Protein AF-A0A6A4BAP7-F1 (afdb_monomer_lite)

Sequence (136 aa):
MYVAKAYVRIGNAHLKKGETEEHLPVAIDAYEGAQMENRTKDAERKIKALSCARPRSWPTSTRRRRWRPRTRATDEERARHGMADPEIQAILRDPVMQNVLNDFQTDPMGAQRHLQNPGTMAKIEKLIAAGVLQTK

pLDDT: mean 73.62, std 13.64, range [34.34, 89.75]

Secondary structure (DSSP, 8-state):
-HHHHHHHHHHHHHHHT-S-TTHHHHHHHHHHHHHHH---HHHHHHHHHHHHSS-TTS-S-----------HHHHHHHHHHHHH-HHHHHHHT-HHHHHHHHHHHH-HHHHHHHHTSHHHHHHHHHHHHTTS----

Organism: NCBI:txid129364

Foldseek 3Di:
DVQLVVLQVLLVVLVVVDLDPVSLVSSLVSLVVSCVVPNDPVSVVSNVVSVVVDDPPDDPDPPDDDDDPPPVVVLVVLLVVLVVDVLLVVLVPDPLNVVLVVCVVVPPVVNVVLCVPPVSVVSVVSCVSSSNDDDD

Structure (mmCIF, N/CA/C/O backbone):
data_AF-A0A6A4BAP7-F1
#
_entry.id   AF-A0A6A4BAP7-F1
#
loop_
_atom_site.group_PDB
_atom_site.id
_atom_site.type_symbol
_atom_site.label_atom_id
_atom_site.label_alt_id
_atom_site.label_comp_id
_atom_site.label_asym_id
_atom_site.label_entity_id
_atom_site.label_seq_id
_atom_site.pdbx_PDB_ins_code
_atom_site.Cartn_x
_atom_site.Cartn_y
_atom_site.Cartn_z
_atom_site.occupancy
_atom_site.B_iso_or_equiv
_atom_site.auth_seq_id
_atom_site.auth_comp_id
_atom_site.auth_asym_id
_atom_site.auth_atom_id
_atom_site.pdbx_PDB_model_num
ATOM 1 N N . MET A 1 1 ? -19.726 20.319 8.904 1.00 55.66 1 MET A N 1
ATOM 2 C CA . MET A 1 1 ? -20.568 19.694 9.959 1.00 55.66 1 MET A CA 1
ATOM 3 C C . MET A 1 1 ? -20.829 18.193 9.759 1.00 55.66 1 MET A C 1
ATOM 5 O O . MET A 1 1 ? -20.945 17.491 10.756 1.00 55.66 1 MET A O 1
ATOM 9 N N . TYR A 1 2 ? -20.938 17.675 8.525 1.00 61.41 2 TYR A N 1
ATOM 10 C CA . TYR A 1 2 ? -21.186 16.240 8.277 1.00 61.41 2 TYR A CA 1
ATOM 11 C C . TYR A 1 2 ? -20.008 15.326 8.639 1.00 61.41 2 TYR A C 1
ATOM 13 O O . TYR A 1 2 ? -20.214 14.211 9.114 1.00 61.41 2 TYR A O 1
ATOM 21 N N . VAL A 1 3 ? -18.788 15.829 8.471 1.00 68.75 3 VAL A N 1
ATOM 22 C CA . VAL A 1 3 ? -17.555 15.076 8.704 1.00 68.75 3 VAL A CA 1
ATOM 23 C C . VAL A 1 3 ? -17.349 14.792 10.209 1.00 68.75 3 VAL A C 1
ATOM 25 O O . VAL A 1 3 ? -17.158 13.639 10.589 1.00 68.75 3 VAL A O 1
ATOM 28 N N . ALA A 1 4 ? -17.592 15.764 11.094 1.00 66.50 4 ALA A N 1
ATOM 29 C CA . ALA A 1 4 ? -17.580 15.574 12.551 1.00 66.50 4 ALA A CA 1
ATOM 30 C C . ALA A 1 4 ? -18.530 14.467 13.059 1.00 66.50 4 ALA A C 1
ATOM 32 O O . ALA A 1 4 ? -18.165 13.677 13.931 1.00 66.50 4 ALA A O 1
ATOM 33 N N . LYS A 1 5 ? -19.749 14.368 12.504 1.00 76.81 5 LYS A N 1
ATOM 34 C CA . LYS A 1 5 ? -20.701 13.295 12.861 1.00 76.81 5 LYS A CA 1
ATOM 35 C C . LYS A 1 5 ? -20.198 11.918 12.418 1.00 76.81 5 LYS A C 1
ATOM 37 O O . LYS A 1 5 ? -20.467 10.931 13.103 1.00 76.81 5 LYS A O 1
ATOM 42 N N . ALA A 1 6 ? -19.480 11.844 11.296 1.00 76.00 6 ALA A N 1
ATOM 43 C CA . ALA A 1 6 ? -18.863 10.606 10.831 1.00 76.00 6 ALA A CA 1
ATOM 44 C C . ALA A 1 6 ? -17.752 10.149 11.789 1.00 76.00 6 ALA A C 1
ATOM 46 O O . ALA A 1 6 ? -17.748 8.992 12.205 1.00 76.00 6 ALA A O 1
ATOM 47 N N . TYR A 1 7 ? -16.894 11.068 12.235 1.00 81.19 7 TYR A N 1
ATOM 48 C CA . TYR A 1 7 ? -15.841 10.769 13.208 1.00 81.19 7 TYR A CA 1
ATOM 49 C C . TYR A 1 7 ? -16.380 10.274 14.554 1.00 81.19 7 TYR A C 1
ATOM 51 O O . TYR A 1 7 ? -15.893 9.280 15.087 1.00 81.19 7 TYR A O 1
ATOM 59 N N . VAL A 1 8 ? -17.452 10.885 15.068 1.00 81.62 8 VAL A N 1
ATOM 60 C CA . VAL A 1 8 ? -18.106 10.424 16.308 1.00 81.62 8 VAL A CA 1
ATOM 61 C C . VAL A 1 8 ? -18.679 9.009 16.154 1.00 81.62 8 VAL A C 1
ATOM 63 O O . VAL A 1 8 ? -18.591 8.202 17.078 1.00 81.62 8 VAL A O 1
ATOM 66 N N . ARG A 1 9 ? -19.245 8.673 14.986 1.00 82.25 9 ARG A N 1
ATOM 67 C CA . ARG A 1 9 ? -19.749 7.316 14.704 1.00 82.25 9 ARG A CA 1
ATOM 68 C C . ARG A 1 9 ? -18.624 6.285 14.672 1.00 82.25 9 ARG A C 1
ATOM 70 O O . ARG A 1 9 ? -18.791 5.209 15.239 1.00 82.25 9 ARG A O 1
ATOM 77 N N . ILE A 1 10 ? -17.495 6.627 14.052 1.00 81.69 10 ILE A N 1
ATOM 78 C CA . ILE A 1 10 ? -16.298 5.779 14.015 1.00 81.69 10 ILE A CA 1
ATOM 79 C C . ILE A 1 10 ? -15.775 5.560 15.440 1.00 81.69 10 ILE A C 1
ATOM 81 O O . ILE A 1 10 ? -15.613 4.414 15.855 1.00 81.69 10 ILE A O 1
ATOM 85 N N . GLY A 1 11 ? -15.616 6.631 16.224 1.00 82.88 11 GLY A N 1
ATOM 86 C CA . GLY A 1 11 ? -15.201 6.548 17.626 1.00 82.88 11 GLY A CA 1
ATOM 87 C C . GLY A 1 11 ? -16.121 5.649 18.458 1.00 82.88 11 GLY A C 1
ATOM 88 O O . GLY A 1 11 ? -15.646 4.732 19.122 1.00 82.88 11 GLY A O 1
ATOM 89 N N . ASN A 1 12 ? -17.443 5.828 18.363 1.00 85.75 12 ASN A N 1
ATOM 90 C CA . ASN A 1 12 ? -18.417 4.984 19.068 1.00 85.75 12 ASN A CA 1
ATOM 91 C C . ASN A 1 12 ? -18.344 3.505 18.631 1.00 85.75 12 ASN A C 1
ATOM 93 O O . ASN A 1 12 ? -18.524 2.609 19.455 1.00 85.75 12 ASN A O 1
ATOM 97 N N . ALA A 1 13 ? -18.077 3.233 17.349 1.00 83.69 13 ALA A N 1
ATOM 98 C CA . ALA A 1 13 ? -17.914 1.870 16.849 1.00 83.69 13 ALA A CA 1
ATOM 99 C C . ALA A 1 13 ? -16.666 1.192 17.433 1.00 83.69 13 ALA A C 1
ATOM 101 O O . ALA A 1 13 ? -16.724 0.011 17.770 1.00 83.69 13 ALA A O 1
ATOM 102 N N . HIS A 1 14 ? -15.566 1.931 17.596 1.00 81.62 14 HIS A N 1
ATOM 103 C CA . HIS A 1 14 ? -14.358 1.418 18.243 1.00 81.62 14 HIS A CA 1
ATOM 104 C C . HIS A 1 14 ? -14.558 1.166 19.739 1.00 81.62 14 HIS A C 1
AT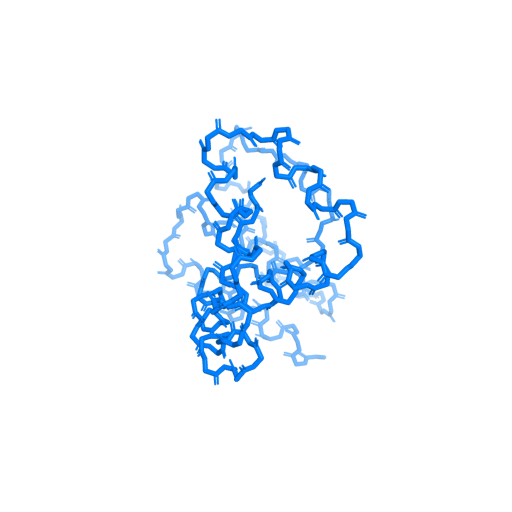OM 106 O O . HIS A 1 14 ? -14.118 0.131 20.223 1.00 81.62 14 HIS A O 1
ATOM 112 N N . LEU A 1 15 ? -15.317 2.016 20.441 1.00 79.25 15 LEU A N 1
ATOM 113 C CA . LEU A 1 15 ? -15.692 1.760 21.839 1.00 79.25 15 LEU A CA 1
ATOM 114 C C . LEU A 1 15 ? -16.516 0.474 21.995 1.00 79.25 15 LEU A C 1
ATOM 116 O O . LEU A 1 15 ? -16.304 -0.291 22.929 1.00 79.25 15 LEU A O 1
ATOM 120 N N . LYS A 1 16 ? -17.430 0.195 21.054 1.00 81.19 16 LYS A N 1
ATOM 121 C CA . LYS A 1 16 ? -18.264 -1.019 21.086 1.00 81.19 16 LYS A CA 1
ATOM 122 C C . LYS A 1 16 ? -17.481 -2.302 20.776 1.00 81.19 16 LYS A C 1
ATOM 124 O O . LYS A 1 16 ? -17.893 -3.373 21.207 1.00 81.19 16 LYS A O 1
ATOM 129 N N . LYS A 1 17 ? -16.375 -2.204 20.030 1.00 76.00 17 LYS A N 1
ATOM 130 C CA . LYS A 1 17 ? -15.488 -3.340 19.716 1.00 76.00 17 LYS A CA 1
ATOM 131 C C . LYS A 1 17 ? -14.608 -3.769 20.899 1.00 76.00 17 LYS A C 1
ATOM 133 O O . LYS A 1 17 ? -13.984 -4.819 20.816 1.00 76.00 17 LYS A O 1
ATOM 138 N N . GLY A 1 18 ? -14.609 -3.003 21.990 1.00 68.25 18 GLY A N 1
ATOM 139 C CA . GLY A 1 18 ? -13.830 -3.272 23.195 1.00 68.25 18 GLY A CA 1
ATOM 140 C C . GLY A 1 18 ? -12.591 -2.387 23.295 1.00 68.25 18 GLY A C 1
ATOM 141 O O . GLY A 1 18 ? -12.041 -1.931 22.292 1.00 68.25 18 GLY A O 1
ATOM 142 N N . GLU A 1 19 ? -12.156 -2.144 24.529 1.00 64.31 19 GLU A N 1
ATOM 143 C CA . GLU A 1 19 ? -11.003 -1.306 24.885 1.00 64.31 19 GLU A CA 1
ATOM 144 C C . GLU A 1 19 ? -9.680 -2.062 24.674 1.00 64.31 19 GLU A C 1
ATOM 146 O O . GLU A 1 19 ? -8.837 -2.157 25.560 1.00 64.31 19 GLU A O 1
ATOM 151 N N . THR A 1 20 ? -9.507 -2.660 23.495 1.00 62.84 20 THR A N 1
ATOM 152 C CA . THR A 1 20 ? -8.240 -3.286 23.116 1.00 62.84 20 THR A CA 1
ATOM 153 C C . THR A 1 20 ? -7.203 -2.217 22.782 1.00 62.84 20 THR A C 1
ATOM 155 O O . THR A 1 20 ? -7.539 -1.104 22.351 1.00 62.84 20 THR A O 1
ATOM 158 N N . GLU A 1 21 ? -5.922 -2.563 22.933 1.00 62.19 21 GLU A N 1
ATOM 159 C CA . GLU A 1 21 ? -4.809 -1.641 22.680 1.00 62.19 21 GLU A CA 1
ATOM 160 C C . GLU A 1 21 ? -4.789 -1.081 21.243 1.00 62.19 21 GLU A C 1
ATOM 162 O O . GLU A 1 21 ? -4.255 -0.007 20.983 1.00 62.19 21 GLU A O 1
ATOM 167 N N . GLU A 1 22 ? -5.442 -1.755 20.300 1.00 67.44 22 GLU A N 1
ATOM 168 C CA . GLU A 1 22 ? -5.534 -1.322 18.904 1.00 67.44 22 GLU A CA 1
ATOM 169 C C . GLU A 1 22 ? -6.696 -0.354 18.638 1.00 67.44 22 GLU A C 1
ATOM 171 O O . GLU A 1 22 ? -6.637 0.457 17.712 1.00 67.44 22 GLU A O 1
ATOM 176 N N . HIS A 1 23 ? -7.778 -0.423 19.418 1.00 73.75 23 HIS A N 1
ATOM 177 C CA . HIS A 1 23 ? -9.001 0.352 19.174 1.00 73.75 23 HIS A CA 1
ATOM 178 C C . HIS A 1 23 ? -9.073 1.646 19.984 1.00 73.75 23 HIS A C 1
ATOM 180 O O . HIS A 1 23 ? -9.612 2.640 19.491 1.00 73.75 23 HIS A O 1
ATOM 186 N N . LEU A 1 24 ? -8.465 1.675 21.172 1.00 73.31 24 LEU A N 1
ATOM 187 C CA . LEU A 1 24 ? -8.358 2.874 22.005 1.00 73.31 24 LEU A CA 1
ATOM 188 C C . LEU A 1 24 ? -7.685 4.080 21.299 1.00 73.31 24 LEU A C 1
ATOM 190 O O . LEU A 1 24 ? -8.245 5.176 21.363 1.00 73.31 24 LEU A O 1
ATOM 194 N N . PRO A 1 25 ? -6.542 3.941 20.584 1.00 74.44 25 PRO A N 1
ATOM 195 C CA . PRO A 1 25 ? -5.878 5.082 19.953 1.00 74.44 25 PRO A CA 1
ATOM 196 C C . PRO A 1 25 ? -6.655 5.580 18.733 1.00 74.44 25 PRO A C 1
ATOM 198 O O . PRO A 1 25 ? -6.723 6.783 18.497 1.00 74.44 25 PRO A O 1
ATOM 201 N N . VAL A 1 26 ? -7.290 4.668 17.990 1.00 81.31 26 VAL A N 1
ATOM 202 C CA . VAL A 1 26 ? -8.125 5.005 16.828 1.00 81.31 26 VAL A CA 1
ATOM 203 C C . VAL A 1 26 ? -9.385 5.755 17.263 1.00 81.31 26 VAL A C 1
ATOM 205 O O . VAL A 1 26 ? -9.802 6.701 16.596 1.00 81.31 26 VAL A O 1
ATOM 208 N N . ALA A 1 27 ? -9.975 5.383 18.405 1.00 80.81 27 ALA A N 1
ATOM 209 C CA . ALA A 1 27 ? -11.100 6.111 18.981 1.00 80.81 27 ALA A CA 1
ATOM 210 C C . ALA A 1 27 ? -10.704 7.541 19.383 1.00 80.81 27 ALA A C 1
ATOM 212 O O . ALA A 1 27 ? -11.430 8.478 19.056 1.00 80.81 27 ALA A O 1
ATOM 213 N N . ILE A 1 28 ? -9.554 7.717 20.046 1.00 80.12 28 ILE A N 1
ATOM 214 C CA . ILE A 1 28 ? -9.046 9.038 20.456 1.00 80.12 28 ILE A CA 1
ATOM 215 C C . ILE A 1 28 ? -8.822 9.936 19.235 1.00 80.12 28 ILE A C 1
ATOM 217 O O . ILE A 1 28 ? -9.376 11.030 19.191 1.00 80.12 28 ILE A O 1
ATOM 221 N N . ASP A 1 29 ? -8.102 9.456 18.220 1.00 80.69 29 ASP A N 1
ATOM 222 C CA . ASP A 1 29 ? -7.799 10.230 17.008 1.00 80.69 29 ASP A CA 1
ATOM 223 C C . ASP A 1 29 ? -9.073 10.606 16.222 1.00 80.69 29 ASP A C 1
ATOM 225 O O . ASP A 1 29 ? -9.207 11.724 15.719 1.00 80.69 29 ASP A O 1
ATOM 229 N N . ALA A 1 30 ? -10.078 9.720 16.193 1.00 81.44 30 ALA A N 1
ATOM 230 C CA . ALA A 1 30 ? -11.388 10.043 15.634 1.00 81.44 30 ALA A CA 1
ATOM 231 C C . ALA A 1 30 ? -12.097 11.162 16.427 1.00 81.44 30 ALA A C 1
ATOM 233 O O . ALA A 1 30 ? -12.635 12.095 15.828 1.00 81.44 30 ALA A O 1
ATOM 234 N N . TYR A 1 31 ? -12.088 11.126 17.765 1.00 81.12 31 TYR A N 1
ATOM 235 C CA . TYR A 1 31 ? -12.688 12.194 18.577 1.00 81.12 31 TYR A CA 1
ATOM 236 C C . TYR A 1 31 ? -11.917 13.518 18.490 1.00 81.12 31 TYR A C 1
ATOM 238 O O . TYR A 1 31 ? -12.545 14.578 18.472 1.00 81.12 31 TYR A O 1
ATOM 246 N N . GLU A 1 32 ? -10.590 13.479 18.377 1.00 79.62 32 GLU A N 1
ATOM 247 C CA . GLU A 1 32 ? -9.757 14.662 18.129 1.00 79.62 32 GLU A CA 1
ATOM 248 C C . GLU A 1 32 ? -10.071 15.285 16.759 1.00 79.62 32 GLU A C 1
ATOM 250 O O . GLU A 1 32 ? -10.246 16.502 16.653 1.00 79.62 32 GLU A O 1
ATOM 255 N N . GLY A 1 33 ? -10.246 14.457 15.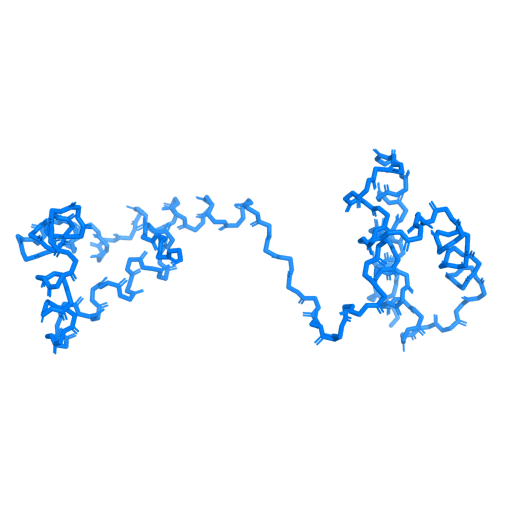722 1.00 72.81 33 GLY A N 1
ATOM 256 C CA . GLY A 1 33 ? -10.715 14.889 14.402 1.00 72.81 33 GLY A CA 1
ATOM 257 C C . GLY A 1 33 ? -12.099 15.546 14.447 1.00 72.81 33 GLY A C 1
ATOM 258 O O . GLY A 1 33 ? -12.317 16.581 13.815 1.00 72.81 33 GLY A O 1
ATOM 259 N N . ALA A 1 34 ? -13.018 15.016 15.261 1.00 73.56 34 ALA A N 1
ATOM 260 C CA . ALA A 1 34 ? -14.318 15.642 15.499 1.00 73.56 34 ALA A CA 1
ATOM 261 C C . ALA A 1 34 ? -14.197 16.998 16.225 1.00 73.56 34 ALA A C 1
ATOM 263 O O . ALA A 1 34 ? -14.926 17.933 15.884 1.00 73.56 34 ALA A O 1
ATOM 264 N N . GLN A 1 35 ? -13.271 17.131 17.185 1.00 65.81 35 GLN A N 1
ATOM 265 C CA . GLN A 1 35 ? -13.047 18.367 17.947 1.00 65.81 35 GLN A CA 1
ATOM 266 C C . GLN A 1 35 ? -12.520 19.512 17.064 1.00 65.81 35 GLN A C 1
ATOM 268 O O . GLN A 1 35 ? -12.877 20.666 17.312 1.00 65.81 35 GLN A O 1
ATOM 273 N N . MET A 1 36 ? -11.719 19.215 16.028 1.00 62.38 36 MET A N 1
ATOM 274 C CA . MET A 1 36 ? -11.206 20.232 15.091 1.00 62.38 36 MET A CA 1
ATOM 275 C C . MET A 1 36 ? -12.305 20.883 14.244 1.00 62.38 36 MET A C 1
ATOM 277 O O . MET A 1 36 ? -12.174 22.041 13.859 1.00 62.38 36 MET A O 1
ATOM 281 N N . GLU A 1 37 ? -13.388 20.160 13.957 1.00 60.88 37 GLU A N 1
ATOM 282 C CA . GLU A 1 37 ? -14.497 20.667 13.144 1.00 60.88 37 GLU A CA 1
ATOM 283 C C . GLU A 1 37 ? -15.675 21.181 13.979 1.00 60.88 37 GLU A C 1
ATOM 285 O O . GLU A 1 37 ? -16.404 22.066 13.531 1.00 60.88 37 GLU A O 1
ATOM 290 N N . ASN A 1 38 ? -15.896 20.624 15.175 1.00 68.56 38 ASN A N 1
ATOM 291 C CA . ASN A 1 38 ? -16.918 21.091 16.104 1.00 68.56 38 ASN A CA 1
ATOM 292 C C . ASN A 1 38 ? -16.515 20.784 17.555 1.00 68.56 38 ASN A C 1
ATOM 294 O O . ASN A 1 38 ? -16.559 19.633 18.000 1.00 68.56 38 ASN A O 1
ATOM 298 N N . ARG A 1 39 ? -16.158 21.824 18.316 1.00 60.62 39 ARG A N 1
ATOM 299 C CA . ARG A 1 39 ? -15.800 21.714 19.737 1.00 60.62 39 ARG A CA 1
ATOM 300 C C . ARG A 1 39 ? -17.037 21.377 20.572 1.00 60.62 39 ARG A C 1
ATOM 302 O O . ARG A 1 39 ? -17.730 22.249 21.089 1.00 60.62 39 ARG A O 1
ATOM 309 N N . THR A 1 40 ? -17.323 20.085 20.691 1.00 70.56 40 THR A N 1
ATOM 310 C CA . THR A 1 40 ? -18.382 19.569 21.561 1.00 70.56 40 THR A CA 1
ATOM 311 C C . THR A 1 40 ? -17.788 19.042 22.863 1.00 70.56 40 THR A C 1
ATOM 313 O O . THR A 1 40 ? -16.817 18.286 22.857 1.00 70.56 40 THR A O 1
ATOM 316 N N . LYS A 1 41 ? -18.417 19.390 23.992 1.00 74.88 41 LYS A N 1
ATOM 317 C CA . LYS A 1 41 ? -18.005 18.906 25.322 1.00 74.88 41 LYS A CA 1
ATOM 318 C C . LYS A 1 41 ? -18.081 17.374 25.443 1.00 74.88 41 LYS A C 1
ATOM 320 O O . LYS A 1 41 ? -17.394 16.797 26.278 1.00 74.88 41 LYS A O 1
ATOM 325 N N . ASP A 1 42 ? -18.913 16.716 24.628 1.00 74.81 42 ASP A N 1
ATOM 326 C CA . ASP A 1 42 ? -19.022 15.249 24.572 1.00 74.81 42 ASP A CA 1
ATOM 327 C C . ASP A 1 42 ? -17.731 14.601 24.053 1.00 74.81 42 ASP A C 1
ATOM 329 O O . ASP A 1 42 ? -17.193 13.700 24.697 1.00 74.81 42 ASP A O 1
ATOM 333 N N . ALA A 1 43 ? -17.188 15.110 22.941 1.00 69.38 43 ALA A N 1
ATOM 334 C CA . ALA A 1 43 ? -15.939 14.609 22.374 1.00 69.38 43 ALA A CA 1
ATOM 335 C C . ALA A 1 43 ? -14.771 14.778 23.359 1.00 69.38 43 ALA A C 1
ATOM 337 O O . ALA A 1 43 ? -13.995 13.851 23.568 1.00 69.38 43 ALA A O 1
ATOM 338 N N . GLU A 1 44 ? -14.698 15.920 24.045 1.00 74.94 44 GLU A N 1
ATOM 339 C CA . GLU A 1 44 ? -13.652 16.205 25.038 1.00 74.94 44 GLU A CA 1
ATOM 340 C C . GLU A 1 44 ? -13.707 15.265 26.245 1.00 74.94 44 GLU A C 1
ATOM 342 O O . GLU A 1 44 ? -12.675 14.767 26.700 1.00 74.94 44 GLU A O 1
ATOM 347 N N . ARG A 1 45 ? -14.913 14.980 26.753 1.00 79.69 45 ARG A N 1
ATOM 348 C CA . ARG A 1 45 ? -15.106 14.020 27.850 1.00 79.69 45 ARG A CA 1
ATOM 349 C C . ARG A 1 45 ? -14.632 12.625 27.453 1.00 79.69 45 ARG A C 1
ATOM 351 O O . ARG A 1 45 ? -13.968 11.970 28.253 1.00 79.69 45 ARG A O 1
ATOM 358 N N . LYS A 1 46 ? -14.924 12.200 26.221 1.00 81.19 46 LYS A N 1
ATOM 359 C CA . LYS A 1 46 ? -14.507 10.895 25.693 1.00 81.19 46 LYS A CA 1
ATOM 360 C C . LYS A 1 46 ? -12.996 10.812 25.500 1.00 81.19 46 LYS A C 1
ATOM 362 O O . LYS A 1 46 ? -12.400 9.854 25.972 1.00 81.19 46 LYS A O 1
ATOM 367 N N . ILE A 1 47 ? -12.361 11.834 24.921 1.00 79.06 47 ILE A N 1
ATOM 368 C CA . ILE A 1 47 ? -10.892 11.903 24.795 1.00 79.06 47 ILE A CA 1
ATOM 369 C C . ILE A 1 47 ? -10.233 11.782 26.173 1.00 79.06 47 ILE A C 1
ATOM 371 O O . ILE A 1 47 ? -9.312 10.989 26.358 1.00 79.06 47 ILE A O 1
ATOM 375 N N . LYS A 1 48 ? -10.736 12.524 27.167 1.00 80.81 48 LYS A N 1
ATOM 376 C CA . LYS A 1 48 ? -10.186 12.510 28.527 1.00 80.81 48 LYS A CA 1
ATOM 377 C C . LYS A 1 48 ? -10.357 11.156 29.221 1.00 80.81 48 LYS A C 1
ATOM 379 O O . LYS A 1 48 ? -9.415 10.691 29.858 1.00 80.81 48 LYS A O 1
ATOM 384 N N . ALA A 1 49 ? -11.524 10.524 29.090 1.00 79.56 49 ALA A N 1
ATOM 385 C CA . ALA A 1 49 ? -11.778 9.192 29.641 1.00 79.56 49 ALA A CA 1
ATOM 386 C C . ALA A 1 49 ? -10.845 8.140 29.016 1.00 79.56 49 ALA A C 1
ATOM 388 O O . ALA A 1 49 ? -10.180 7.395 29.732 1.00 79.56 49 ALA A O 1
ATOM 389 N N . LEU A 1 50 ? -10.711 8.155 27.687 1.00 73.06 50 LEU A N 1
ATOM 390 C CA . LEU A 1 50 ? -9.863 7.220 26.942 1.00 73.06 50 LEU A CA 1
ATOM 391 C C . LEU A 1 50 ? -8.372 7.434 27.216 1.00 73.06 50 LEU A C 1
ATOM 393 O O . LEU A 1 50 ? -7.614 6.475 27.325 1.00 73.06 50 LEU A O 1
ATOM 397 N N . SER A 1 51 ? -7.945 8.687 27.391 1.00 69.06 51 SER A N 1
ATOM 398 C CA . SER A 1 51 ? -6.571 9.012 27.779 1.00 69.06 51 SER A CA 1
ATOM 399 C C . SER A 1 51 ? -6.224 8.526 29.187 1.00 69.06 51 SER A C 1
ATOM 401 O O . SER A 1 51 ? -5.048 8.302 29.461 1.00 69.06 51 SER A O 1
ATOM 403 N N . CYS A 1 52 ? -7.208 8.398 30.079 1.00 65.00 52 CYS A N 1
ATOM 404 C CA . CYS A 1 52 ? -7.004 7.908 31.440 1.00 65.00 52 CYS A CA 1
ATOM 405 C C . CYS A 1 52 ? -6.920 6.374 31.490 1.00 65.00 52 CYS A C 1
ATOM 407 O O . CYS A 1 52 ? -6.125 5.842 32.257 1.00 65.00 52 CYS A O 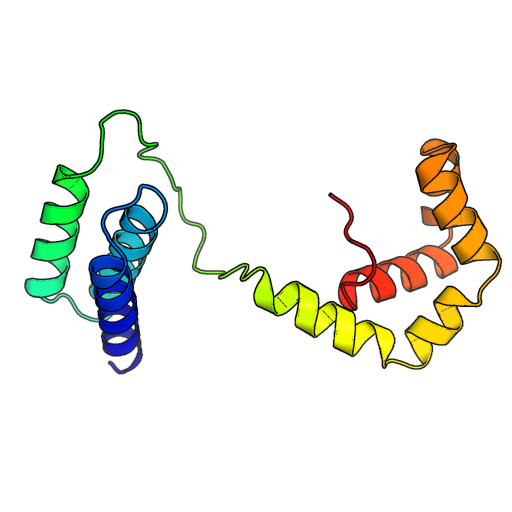1
ATOM 409 N N . ALA A 1 53 ? -7.672 5.681 30.627 1.00 66.44 53 ALA A N 1
ATOM 410 C CA . ALA A 1 53 ? -7.593 4.228 30.443 1.00 66.44 53 ALA A CA 1
ATOM 411 C C . ALA A 1 53 ? -6.299 3.767 29.739 1.00 66.44 53 ALA A C 1
ATOM 413 O O . ALA A 1 53 ? -6.000 2.576 29.687 1.00 66.44 53 ALA A O 1
ATOM 414 N N . ARG A 1 54 ? -5.518 4.704 29.187 1.00 65.19 54 ARG A N 1
ATOM 415 C CA . ARG A 1 54 ? -4.294 4.413 28.439 1.00 65.19 54 ARG A CA 1
ATOM 416 C C . ARG A 1 54 ? -3.133 4.059 29.383 1.00 65.19 54 ARG A C 1
ATOM 418 O O . ARG A 1 54 ? -2.780 4.881 30.232 1.00 65.19 54 ARG A O 1
ATOM 425 N N . PRO A 1 55 ? -2.470 2.900 29.222 1.00 59.62 55 PRO A N 1
ATOM 426 C CA . PRO A 1 55 ? -1.314 2.559 30.041 1.00 59.62 55 PRO A CA 1
ATOM 427 C C . PRO A 1 55 ? -0.122 3.488 29.746 1.00 59.62 55 PRO A C 1
ATOM 429 O O . PRO A 1 55 ? 0.084 3.967 28.627 1.00 59.62 55 PRO A O 1
ATOM 432 N N . ARG A 1 56 ? 0.693 3.748 30.778 1.00 55.97 56 ARG A N 1
ATOM 433 C CA . ARG A 1 56 ? 1.825 4.701 30.750 1.00 55.97 56 ARG A CA 1
ATOM 434 C C . ARG A 1 56 ? 2.919 4.340 29.732 1.00 55.97 56 ARG A C 1
ATOM 436 O O . ARG A 1 56 ? 3.705 5.205 29.362 1.00 55.97 56 ARG A O 1
ATOM 443 N N . SER A 1 57 ? 2.952 3.090 29.273 1.00 52.97 57 SER A N 1
ATOM 444 C CA . SER A 1 57 ? 3.881 2.561 28.268 1.00 52.97 57 SER A CA 1
ATOM 445 C C . SER A 1 57 ? 3.604 3.042 26.839 1.00 52.97 57 SER A C 1
ATOM 447 O O . SER A 1 57 ? 4.418 2.800 25.951 1.00 52.97 57 SER A O 1
ATOM 449 N N . TRP A 1 58 ? 2.483 3.724 26.583 1.00 46.69 58 TRP A N 1
ATOM 450 C CA . TRP A 1 58 ? 2.125 4.129 25.227 1.00 46.69 58 TRP A CA 1
ATOM 451 C C . TRP A 1 58 ? 2.832 5.407 24.774 1.00 46.69 58 TRP A C 1
ATOM 453 O O . TRP A 1 58 ? 2.814 6.407 25.503 1.00 46.69 58 TRP A O 1
ATOM 463 N N . PRO A 1 59 ? 3.357 5.445 23.533 1.00 52.00 59 PRO A N 1
ATOM 464 C CA . PRO A 1 59 ? 4.017 6.625 22.997 1.00 52.00 59 PRO A CA 1
ATOM 465 C C . PRO A 1 59 ? 3.040 7.807 22.959 1.00 52.00 59 PRO A C 1
ATOM 467 O O . PRO A 1 59 ? 1.931 7.740 22.428 1.00 52.00 59 PRO A O 1
ATOM 470 N N . THR A 1 60 ? 3.418 8.916 23.587 1.00 50.19 60 THR A N 1
ATOM 471 C CA . THR A 1 60 ? 2.686 10.199 23.569 1.00 50.19 60 THR A CA 1
ATOM 472 C C . THR A 1 60 ? 2.951 11.000 22.291 1.00 50.19 60 THR A C 1
ATOM 474 O O . THR A 1 60 ? 2.453 12.109 22.130 1.00 50.19 60 THR A O 1
ATOM 477 N N . SER A 1 61 ? 3.722 10.436 21.361 1.00 47.66 61 SER A N 1
ATOM 478 C CA . SER A 1 61 ? 4.294 11.125 20.211 1.00 47.66 61 SER A CA 1
ATOM 479 C C . SER A 1 61 ? 3.861 10.522 18.875 1.00 47.66 61 SER A C 1
ATOM 481 O O . SER A 1 61 ? 4.684 10.307 17.988 1.00 47.66 61 SER A O 1
ATOM 483 N N . THR A 1 62 ? 2.560 10.352 18.638 1.00 46.59 62 THR A N 1
ATOM 484 C CA . THR A 1 62 ? 2.079 10.284 17.248 1.00 46.59 62 THR A CA 1
ATOM 485 C C . THR A 1 62 ? 2.028 11.706 16.693 1.00 46.59 62 THR A C 1
ATOM 487 O O . THR A 1 62 ? 0.984 12.331 16.536 1.00 46.59 62 THR A O 1
ATOM 490 N N . ARG A 1 63 ? 3.218 12.261 16.440 1.00 42.25 63 ARG A N 1
ATOM 491 C CA . ARG A 1 63 ? 3.433 13.491 15.681 1.00 42.25 63 ARG A CA 1
ATOM 492 C C . ARG A 1 63 ? 2.687 13.356 14.349 1.00 42.25 63 ARG A C 1
ATOM 494 O O . ARG A 1 63 ? 3.150 12.649 13.462 1.00 42.25 63 ARG A O 1
ATOM 501 N N . ARG A 1 64 ? 1.526 14.016 14.247 1.00 47.34 64 ARG A N 1
ATOM 502 C CA . ARG A 1 64 ? 0.767 14.353 13.025 1.00 47.34 64 ARG A CA 1
ATOM 503 C C . ARG A 1 64 ? 1.119 13.496 11.796 1.00 47.34 64 ARG A C 1
ATOM 505 O O . ARG A 1 64 ? 1.880 13.927 10.933 1.00 47.34 64 ARG A O 1
ATOM 512 N N . ARG A 1 65 ? 0.463 12.348 11.629 1.00 40.53 65 ARG A N 1
ATOM 513 C CA . ARG A 1 65 ? 0.167 11.820 10.289 1.00 40.53 65 ARG A CA 1
ATOM 514 C C . ARG A 1 65 ? -1.341 11.728 10.141 1.00 40.53 65 ARG A C 1
ATOM 516 O O . ARG A 1 65 ? -1.962 10.745 10.511 1.00 40.53 65 ARG A O 1
ATOM 523 N N . ARG A 1 66 ? -1.881 12.829 9.611 1.00 46.50 66 ARG A N 1
ATOM 524 C CA . ARG A 1 66 ? -3.189 12.972 8.963 1.00 46.50 66 ARG A CA 1
ATOM 525 C C . ARG A 1 66 ? -3.688 11.625 8.422 1.00 46.50 66 ARG A C 1
ATOM 527 O O . ARG A 1 66 ? -3.000 11.027 7.596 1.00 46.50 66 ARG A O 1
ATOM 534 N N . TRP A 1 67 ? -4.865 11.212 8.894 1.00 34.34 67 TRP A N 1
ATOM 535 C CA . TRP A 1 67 ? -5.657 10.058 8.457 1.00 34.34 67 TRP A CA 1
ATOM 536 C C . TRP A 1 67 ? -5.277 9.520 7.062 1.00 34.34 67 TRP A C 1
ATOM 538 O O . TRP A 1 67 ? -5.614 10.110 6.036 1.00 34.34 67 TRP A O 1
ATOM 548 N N . ARG A 1 68 ? -4.619 8.356 7.023 1.00 41.81 68 ARG A N 1
ATOM 549 C CA . ARG A 1 68 ? -4.738 7.386 5.923 1.00 41.81 68 ARG A CA 1
ATOM 550 C C . ARG A 1 68 ? -5.099 6.051 6.560 1.00 41.81 68 ARG A C 1
ATOM 552 O O . ARG A 1 68 ? -4.214 5.436 7.156 1.00 41.81 68 ARG A O 1
ATOM 559 N N . PRO A 1 69 ? -6.342 5.567 6.436 1.00 38.53 69 PRO A N 1
ATOM 560 C CA . PRO A 1 69 ? -6.612 4.179 6.747 1.00 38.53 69 PRO A CA 1
ATOM 561 C C . PRO A 1 69 ? -5.880 3.343 5.689 1.00 38.53 69 PRO A C 1
ATOM 563 O O . PRO A 1 69 ? -6.329 3.211 4.555 1.00 38.53 69 PRO A O 1
ATOM 566 N N . ARG A 1 70 ? -4.706 2.800 6.032 1.00 47.00 70 ARG A N 1
ATOM 567 C CA . ARG A 1 70 ? -4.159 1.624 5.342 1.00 47.00 70 ARG A CA 1
ATOM 568 C C . ARG A 1 70 ? -4.977 0.428 5.829 1.00 47.00 70 ARG A C 1
ATOM 570 O O . ARG A 1 70 ? -4.534 -0.361 6.654 1.00 47.00 70 ARG A O 1
ATOM 577 N N . THR A 1 71 ? -6.222 0.344 5.376 1.00 44.31 71 THR A N 1
ATOM 578 C CA . THR A 1 71 ? -7.025 -0.868 5.512 1.00 44.31 71 THR A CA 1
ATOM 579 C C . THR A 1 71 ? -6.344 -1.963 4.699 1.00 44.31 71 THR A C 1
ATOM 581 O O . THR A 1 71 ? -6.239 -1.828 3.483 1.00 44.31 71 THR A O 1
ATOM 584 N N . ARG A 1 72 ? -5.900 -3.057 5.331 1.00 48.44 72 ARG A N 1
ATOM 585 C CA . ARG A 1 72 ? -5.439 -4.267 4.610 1.00 48.44 72 ARG A CA 1
ATOM 586 C C . ARG A 1 72 ? -6.465 -4.727 3.558 1.00 48.44 72 ARG A C 1
ATOM 588 O O . ARG A 1 72 ? -6.065 -5.149 2.485 1.00 48.44 72 ARG A O 1
ATOM 595 N N . ALA A 1 73 ? -7.756 -4.469 3.796 1.00 48.31 73 ALA A N 1
ATOM 596 C CA . ALA A 1 73 ? -8.846 -4.721 2.850 1.00 48.31 73 ALA A CA 1
ATOM 597 C C . ALA A 1 73 ? -8.691 -4.024 1.480 1.00 48.31 73 ALA A C 1
ATOM 599 O O . ALA A 1 73 ? -9.095 -4.580 0.467 1.00 48.31 73 ALA A O 1
ATOM 600 N N . THR A 1 74 ? -8.077 -2.832 1.411 1.00 58.47 74 THR A N 1
ATOM 601 C CA . THR A 1 74 ? -7.845 -2.163 0.113 1.00 58.47 74 THR A CA 1
ATOM 602 C C . THR A 1 74 ? -6.702 -2.777 -0.682 1.00 58.47 74 THR A C 1
ATOM 604 O O . THR A 1 74 ? -6.631 -2.558 -1.882 1.00 58.47 74 THR A O 1
ATOM 607 N N . ASP A 1 75 ? -5.793 -3.501 -0.034 1.00 65.00 75 ASP A N 1
ATOM 608 C CA . ASP A 1 75 ? -4.645 -4.100 -0.711 1.00 65.00 75 ASP A CA 1
ATOM 609 C C . ASP A 1 75 ? -5.065 -5.348 -1.497 1.00 65.00 75 ASP A C 1
ATOM 611 O O . ASP A 1 75 ? -4.731 -5.477 -2.668 1.00 65.00 75 ASP A O 1
ATOM 615 N N . GLU A 1 76 ? -5.926 -6.182 -0.908 1.00 68.06 76 GLU A N 1
ATOM 616 C CA . GLU A 1 76 ? -6.501 -7.358 -1.574 1.00 68.06 76 GLU A CA 1
ATOM 617 C C . GLU A 1 76 ? -7.441 -6.983 -2.727 1.00 68.06 76 GLU A C 1
ATOM 619 O O . GLU A 1 76 ? -7.412 -7.613 -3.783 1.00 68.06 76 GLU A O 1
ATOM 624 N N . GLU A 1 77 ? -8.261 -5.942 -2.561 1.00 71.44 77 GLU A N 1
ATOM 625 C CA . GLU A 1 77 ? -9.132 -5.453 -3.634 1.00 71.44 77 GLU A CA 1
ATOM 626 C C . GLU A 1 77 ? -8.316 -4.851 -4.787 1.00 71.44 77 GLU A C 1
ATOM 628 O O . GLU A 1 77 ? -8.604 -5.110 -5.955 1.00 71.44 77 GLU A O 1
ATOM 633 N N . ARG A 1 78 ? -7.229 -4.135 -4.470 1.00 68.56 78 ARG A N 1
ATOM 634 C CA . ARG A 1 78 ? -6.272 -3.652 -5.474 1.00 68.56 78 ARG A CA 1
ATOM 635 C C . ARG A 1 78 ? -5.571 -4.798 -6.178 1.00 68.56 78 ARG A C 1
ATOM 637 O O . ARG A 1 78 ? -5.546 -4.776 -7.397 1.00 68.56 78 ARG A O 1
ATOM 644 N N . ALA A 1 79 ? -5.099 -5.808 -5.449 1.00 73.44 79 ALA A N 1
ATOM 645 C CA . ALA A 1 79 ? -4.469 -6.986 -6.033 1.00 73.44 79 ALA A CA 1
ATOM 646 C C . ALA A 1 79 ? -5.420 -7.721 -6.993 1.00 73.44 79 ALA A C 1
ATOM 648 O O . ALA A 1 79 ? -5.019 -8.091 -8.096 1.00 73.44 79 ALA A O 1
ATOM 649 N N . ARG A 1 80 ? -6.705 -7.869 -6.629 1.00 77.56 80 ARG A N 1
ATOM 650 C CA . ARG A 1 80 ? -7.734 -8.442 -7.519 1.00 77.56 80 ARG A CA 1
ATOM 651 C C . ARG A 1 80 ? -7.937 -7.609 -8.782 1.00 77.56 80 ARG A C 1
ATOM 653 O O . ARG A 1 80 ? -7.996 -8.173 -9.871 1.00 77.56 80 ARG A O 1
ATOM 660 N N . HIS A 1 81 ? -8.015 -6.286 -8.649 1.00 74.31 81 HIS A N 1
ATOM 661 C CA . HIS A 1 81 ? -8.098 -5.385 -9.800 1.00 74.31 81 HIS A CA 1
ATOM 662 C C . HIS A 1 81 ? -6.830 -5.426 -10.660 1.00 74.31 81 HIS A C 1
ATOM 664 O O . HIS A 1 81 ? -6.922 -5.440 -11.883 1.00 74.31 81 HIS A O 1
ATOM 670 N N . GLY A 1 82 ? -5.662 -5.524 -10.031 1.00 78.31 82 GLY A N 1
ATOM 671 C CA . GLY A 1 82 ? -4.369 -5.648 -10.685 1.00 78.31 82 GLY A CA 1
ATOM 672 C C . GLY A 1 82 ? -4.251 -6.894 -11.556 1.00 78.31 82 GLY A C 1
ATOM 673 O O . GLY A 1 82 ? -3.724 -6.826 -12.658 1.00 78.31 82 GLY A O 1
ATOM 674 N N . MET A 1 83 ? -4.793 -8.027 -11.106 1.00 77.81 83 MET A N 1
ATOM 675 C CA . MET A 1 83 ? -4.800 -9.275 -11.883 1.00 77.81 83 MET A CA 1
ATOM 676 C C . MET A 1 83 ? -5.758 -9.245 -13.085 1.00 77.81 83 MET A C 1
ATOM 678 O O . MET A 1 83 ? -5.553 -9.982 -14.053 1.00 77.81 83 MET A O 1
ATOM 682 N N . ALA A 1 84 ? -6.801 -8.413 -13.032 1.00 82.25 84 ALA A N 1
ATOM 683 C CA . ALA A 1 84 ? -7.757 -8.245 -14.125 1.00 82.25 84 ALA A CA 1
ATOM 684 C C . ALA A 1 84 ? -7.232 -7.331 -15.247 1.00 82.25 84 ALA A C 1
ATOM 686 O O . ALA A 1 84 ? -7.806 -7.319 -16.335 1.00 82.25 84 ALA A O 1
ATOM 687 N N . ASP A 1 85 ? -6.157 -6.579 -14.999 1.00 85.81 85 ASP A N 1
ATOM 688 C CA . ASP A 1 85 ? -5.611 -5.638 -15.969 1.00 85.81 85 ASP A CA 1
ATOM 689 C C . ASP A 1 85 ? -4.785 -6.362 -17.059 1.00 85.81 85 ASP A C 1
ATOM 691 O O . ASP A 1 85 ? -3.862 -7.127 -16.741 1.00 85.81 85 ASP A O 1
ATOM 695 N N . PRO A 1 86 ? -5.087 -6.149 -18.355 1.00 85.44 86 PRO A N 1
ATOM 696 C CA . PRO A 1 86 ? -4.392 -6.825 -19.450 1.00 85.44 86 PRO A CA 1
ATOM 697 C C . PRO A 1 86 ? -2.909 -6.442 -19.536 1.00 85.44 86 PRO A C 1
ATOM 699 O O . PRO A 1 86 ? -2.092 -7.240 -20.001 1.00 85.44 86 PRO A O 1
ATOM 702 N N . GLU A 1 87 ? -2.535 -5.249 -19.072 1.00 85.62 87 GLU A N 1
ATOM 703 C CA . GLU A 1 87 ? -1.151 -4.791 -19.085 1.00 85.62 87 GLU A CA 1
ATOM 704 C C . GLU A 1 87 ? -0.316 -5.521 -18.030 1.00 85.62 87 GLU A C 1
ATOM 706 O O . GLU A 1 87 ? 0.806 -5.949 -18.305 1.00 85.62 87 GLU A O 1
ATOM 711 N N . ILE A 1 88 ? -0.884 -5.762 -16.847 1.00 87.38 88 ILE A N 1
ATOM 712 C CA . ILE A 1 88 ? -0.237 -6.557 -15.796 1.00 87.38 88 ILE A CA 1
ATOM 713 C C . ILE A 1 88 ? -0.040 -8.004 -16.252 1.00 87.38 88 ILE A C 1
ATOM 715 O O . ILE A 1 88 ? 1.036 -8.573 -16.066 1.00 87.38 88 ILE A O 1
ATOM 719 N N . GLN A 1 89 ? -1.033 -8.589 -16.922 1.00 86.12 89 GLN A N 1
ATOM 720 C CA . GLN A 1 89 ? -0.905 -9.931 -17.496 1.00 86.12 89 GLN A CA 1
ATOM 721 C C . GLN A 1 89 ? 0.189 -10.004 -18.569 1.00 86.12 89 GLN A C 1
ATOM 723 O O . GLN A 1 89 ? 0.924 -10.992 -18.629 1.00 86.12 89 GLN A O 1
ATOM 728 N N . ALA A 1 90 ? 0.331 -8.963 -19.394 1.00 88.06 90 ALA A N 1
ATOM 729 C CA . ALA A 1 90 ? 1.410 -8.874 -20.372 1.00 88.06 90 ALA A CA 1
ATOM 730 C C . ALA A 1 90 ? 2.787 -8.788 -19.693 1.00 88.06 90 ALA A C 1
ATOM 732 O O . ALA A 1 90 ? 3.721 -9.467 -20.113 1.00 88.06 90 ALA A O 1
ATOM 733 N N . ILE A 1 91 ? 2.897 -8.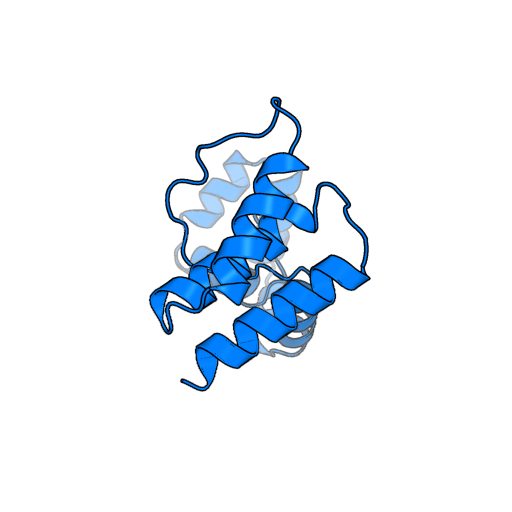022 -18.605 1.00 87.19 91 ILE A N 1
ATOM 734 C CA . ILE A 1 91 ? 4.129 -7.885 -17.820 1.00 87.19 91 ILE A CA 1
ATOM 735 C C . ILE A 1 91 ? 4.530 -9.208 -17.155 1.00 87.19 91 ILE A C 1
ATOM 737 O O . ILE A 1 91 ? 5.707 -9.555 -17.154 1.00 87.19 91 ILE A O 1
ATOM 741 N N . LEU A 1 92 ? 3.575 -9.969 -16.618 1.00 85.44 92 LEU A N 1
ATOM 742 C CA . LEU A 1 92 ? 3.846 -11.275 -16.000 1.00 85.44 92 LEU A CA 1
ATOM 743 C C . LEU A 1 92 ? 4.323 -12.329 -17.014 1.00 85.44 92 LEU A C 1
ATOM 745 O O . LEU A 1 92 ? 5.051 -13.259 -16.662 1.00 85.44 92 LEU A O 1
ATOM 749 N N . ARG A 1 93 ? 3.921 -12.187 -18.281 1.00 88.00 93 ARG A N 1
ATOM 750 C CA . ARG A 1 93 ? 4.383 -13.034 -19.392 1.00 88.00 93 ARG A CA 1
ATOM 751 C C . ARG A 1 93 ? 5.753 -12.624 -19.929 1.00 88.00 93 ARG A C 1
ATOM 753 O O . ARG A 1 93 ? 6.309 -13.346 -20.751 1.00 88.00 93 ARG A O 1
ATOM 760 N N . ASP A 1 94 ? 6.287 -11.485 -19.496 1.00 89.75 94 ASP A N 1
ATOM 761 C CA . ASP A 1 94 ? 7.573 -10.993 -19.965 1.00 89.75 94 ASP A CA 1
ATOM 762 C C . ASP A 1 94 ? 8.727 -11.812 -19.352 1.00 89.75 94 ASP A C 1
ATOM 764 O O . ASP A 1 94 ? 8.831 -11.897 -18.122 1.00 89.75 94 ASP A O 1
ATOM 768 N N . PRO A 1 95 ? 9.628 -12.384 -20.172 1.00 87.50 95 PRO A N 1
ATOM 769 C CA . PRO A 1 95 ? 10.759 -13.166 -19.676 1.00 87.50 95 PRO A CA 1
ATOM 770 C C . PRO A 1 95 ? 11.714 -12.335 -18.809 1.00 87.50 95 PRO A C 1
ATOM 772 O O . PRO A 1 95 ? 12.299 -12.853 -17.861 1.00 87.50 95 PRO A O 1
ATOM 775 N N . VAL A 1 96 ? 11.852 -11.031 -19.076 1.00 86.94 96 VAL A N 1
ATOM 776 C CA . VAL A 1 96 ? 12.692 -10.144 -18.264 1.00 86.94 96 VAL A CA 1
ATOM 777 C C . VAL A 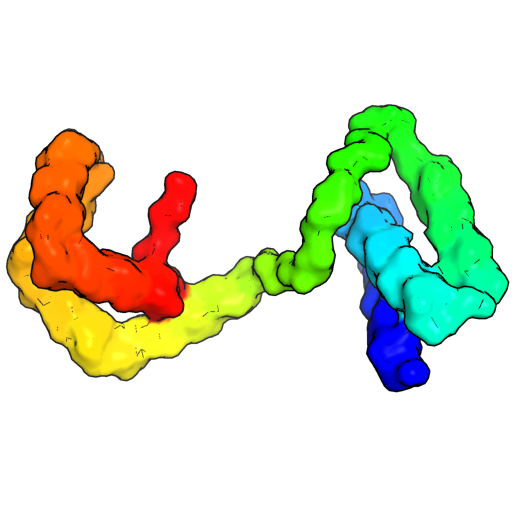1 96 ? 12.106 -10.010 -16.866 1.00 86.94 96 VAL A C 1
ATOM 779 O O . VAL A 1 96 ? 12.850 -10.072 -15.895 1.00 86.94 96 VAL A O 1
ATOM 782 N N . MET A 1 97 ? 10.783 -9.871 -16.743 1.00 87.88 97 MET A N 1
ATOM 783 C CA . MET A 1 97 ? 10.139 -9.747 -15.434 1.00 87.88 97 MET A CA 1
ATOM 784 C C . MET A 1 97 ? 10.268 -11.034 -14.617 1.00 87.88 97 MET A C 1
ATOM 786 O O . MET A 1 97 ? 10.521 -10.974 -13.417 1.00 87.88 97 MET A O 1
ATOM 790 N N . GLN A 1 98 ? 10.148 -12.194 -15.262 1.00 87.44 98 GLN A N 1
ATOM 791 C CA . GLN A 1 98 ? 10.360 -13.486 -14.605 1.00 87.44 98 GLN A CA 1
ATOM 792 C C . GLN A 1 98 ? 11.781 -13.607 -14.044 1.00 87.44 98 GLN A C 1
ATOM 794 O O . GLN A 1 98 ? 11.946 -14.024 -12.898 1.00 87.44 98 GLN A O 1
ATOM 799 N N . ASN A 1 99 ? 12.783 -13.152 -14.801 1.00 87.31 99 ASN A N 1
ATOM 800 C CA . ASN A 1 99 ? 14.168 -13.109 -14.332 1.00 87.31 99 ASN A CA 1
ATOM 801 C C . ASN A 1 99 ? 14.327 -12.169 -13.134 1.00 87.31 99 ASN A C 1
ATOM 803 O O . ASN A 1 99 ? 14.909 -12.567 -12.136 1.00 87.31 99 ASN A O 1
ATOM 807 N N . VAL A 1 100 ? 13.727 -10.972 -13.171 1.00 86.25 100 VAL A N 1
ATOM 808 C CA . VAL A 1 100 ? 13.776 -10.038 -12.034 1.00 86.25 100 VAL A CA 1
ATOM 809 C C . VAL A 1 100 ? 13.171 -10.647 -10.771 1.00 86.25 100 VAL A C 1
ATOM 811 O O . VAL A 1 100 ? 13.743 -10.516 -9.693 1.00 86.25 100 VAL A O 1
ATOM 814 N N . LEU A 1 101 ? 12.017 -11.308 -10.882 1.00 85.50 101 LEU A N 1
ATOM 815 C CA . LEU A 1 101 ? 11.361 -11.958 -9.744 1.00 85.50 101 LEU A CA 1
ATOM 816 C C . LEU A 1 101 ? 12.190 -13.118 -9.177 1.00 85.50 101 LEU A C 1
ATOM 818 O O . LEU A 1 101 ? 12.155 -13.354 -7.967 1.00 85.50 101 LEU A O 1
ATOM 822 N N . ASN A 1 102 ? 12.921 -13.830 -10.036 1.00 87.75 102 ASN A N 1
ATOM 823 C CA . ASN A 1 102 ? 13.870 -14.856 -9.623 1.00 87.75 102 ASN A CA 1
ATOM 824 C C . ASN A 1 102 ? 15.085 -14.229 -8.923 1.00 87.75 102 ASN A C 1
ATOM 826 O O . ASN A 1 102 ? 15.422 -14.629 -7.812 1.00 87.75 102 ASN A O 1
ATOM 830 N N . ASP A 1 103 ? 15.663 -13.178 -9.504 1.00 87.50 103 ASP A N 1
ATOM 831 C CA . ASP A 1 103 ? 16.795 -12.451 -8.931 1.00 87.50 103 ASP A CA 1
ATOM 832 C C . ASP A 1 103 ? 16.434 -11.829 -7.580 1.00 87.50 103 ASP A C 1
ATOM 834 O O . ASP A 1 103 ? 17.212 -11.905 -6.642 1.00 87.50 103 ASP A O 1
ATOM 838 N N . PHE A 1 104 ? 15.219 -11.309 -7.397 1.00 84.12 104 PHE A N 1
ATOM 839 C CA . PHE A 1 104 ? 14.778 -10.822 -6.084 1.00 84.12 104 PHE A CA 1
ATOM 840 C C . PHE A 1 104 ? 14.831 -11.896 -4.984 1.00 84.12 104 PHE A C 1
ATOM 842 O O . PHE A 1 104 ? 14.948 -11.545 -3.810 1.00 84.12 104 PHE A O 1
ATOM 849 N N . GLN A 1 105 ? 14.740 -13.181 -5.343 1.00 83.38 105 GLN A N 1
ATOM 850 C CA . GLN A 1 105 ? 14.850 -14.303 -4.408 1.00 83.38 105 GLN A CA 1
ATOM 851 C C . GLN A 1 105 ? 16.289 -14.815 -4.275 1.00 83.38 105 GLN A C 1
ATOM 853 O O . GLN A 1 105 ? 16.686 -15.199 -3.176 1.00 83.38 105 GLN A O 1
ATOM 858 N N . THR A 1 106 ? 17.063 -14.836 -5.364 1.00 88.81 106 THR A N 1
ATOM 859 C CA . THR A 1 106 ? 18.406 -15.439 -5.393 1.00 88.81 106 THR A CA 1
ATOM 860 C C . THR A 1 106 ? 19.549 -14.433 -5.253 1.00 88.81 106 THR A C 1
ATOM 862 O O . THR A 1 106 ? 20.527 -14.728 -4.572 1.00 88.81 106 THR A O 1
ATOM 865 N N . ASP A 1 107 ? 19.446 -13.261 -5.884 1.00 86.94 107 ASP A N 1
ATOM 866 C CA . ASP A 1 107 ? 20.456 -12.197 -5.891 1.00 86.94 107 ASP A CA 1
ATOM 867 C C . ASP A 1 107 ? 19.817 -10.782 -5.920 1.00 86.94 107 ASP A C 1
ATOM 869 O O . ASP A 1 107 ? 19.480 -10.246 -6.988 1.00 86.94 107 ASP A O 1
ATOM 873 N N . PRO A 1 108 ? 19.711 -10.106 -4.759 1.00 81.25 108 PRO A N 1
ATOM 874 C CA . PRO A 1 108 ? 19.141 -8.763 -4.692 1.00 81.25 108 PRO A CA 1
ATOM 875 C C . PRO A 1 108 ? 19.969 -7.704 -5.445 1.00 81.25 108 PRO A C 1
ATOM 877 O O . PRO A 1 108 ? 19.406 -6.691 -5.868 1.00 81.25 108 PRO A O 1
ATOM 880 N N . MET A 1 109 ? 21.277 -7.912 -5.663 1.00 84.12 109 MET A N 1
ATOM 881 C CA . MET A 1 109 ? 22.095 -7.010 -6.488 1.00 84.12 109 MET A CA 1
ATOM 882 C C . MET A 1 109 ? 21.771 -7.161 -7.978 1.00 84.12 109 MET A C 1
ATOM 884 O O . MET A 1 109 ? 21.760 -6.161 -8.703 1.00 84.12 109 MET A O 1
ATOM 888 N N . GLY A 1 110 ? 21.475 -8.380 -8.438 1.00 82.12 110 GLY A N 1
ATOM 889 C CA . GLY A 1 110 ? 21.002 -8.658 -9.798 1.00 82.12 110 GLY A CA 1
ATOM 890 C C . GLY A 1 110 ? 19.679 -7.950 -10.092 1.00 82.12 110 GLY A C 1
ATOM 891 O O . GLY A 1 110 ? 19.583 -7.163 -11.040 1.00 82.12 110 GLY A O 1
ATOM 892 N N . ALA A 1 111 ? 18.702 -8.093 -9.193 1.00 81.88 111 ALA A N 1
ATOM 893 C CA . ALA A 1 111 ? 17.417 -7.401 -9.292 1.00 81.88 111 ALA A CA 1
ATOM 894 C C . ALA A 1 111 ? 17.579 -5.869 -9.361 1.00 81.88 111 ALA A C 1
ATOM 896 O O . ALA A 1 111 ? 16.902 -5.188 -10.139 1.00 81.88 111 ALA A O 1
ATOM 897 N N . GLN A 1 112 ? 18.542 -5.313 -8.617 1.00 83.19 112 GLN A N 1
ATOM 898 C CA . GLN A 1 112 ? 18.844 -3.883 -8.643 1.00 83.19 112 GLN A CA 1
ATOM 899 C C . GLN A 1 112 ? 19.423 -3.405 -9.984 1.00 83.19 112 GLN A C 1
ATOM 901 O O . GLN A 1 112 ? 19.190 -2.261 -10.377 1.00 83.19 112 GLN A O 1
ATOM 906 N N . ARG A 1 113 ? 20.138 -4.254 -10.733 1.00 84.75 113 ARG A N 1
ATOM 907 C CA . ARG A 1 113 ? 20.565 -3.935 -12.110 1.00 84.75 113 ARG A CA 1
ATOM 908 C C . ARG A 1 113 ? 19.385 -3.883 -13.065 1.00 84.75 113 ARG A C 1
ATOM 910 O O . ARG A 1 113 ? 19.333 -3.017 -13.933 1.00 84.75 113 ARG A O 1
ATOM 917 N N . HIS A 1 114 ? 18.404 -4.756 -12.879 1.00 81.19 114 HIS A N 1
ATOM 918 C CA . HIS A 1 114 ? 17.197 -4.728 -13.692 1.00 81.19 114 HIS A CA 1
ATOM 919 C C . HIS A 1 114 ? 16.331 -3.496 -13.421 1.00 81.19 114 HIS A C 1
ATOM 921 O O . HIS A 1 114 ? 15.747 -2.966 -14.364 1.00 81.19 114 HIS A O 1
ATOM 927 N N . LEU A 1 115 ? 16.332 -2.977 -12.190 1.00 81.69 115 LEU A N 1
ATOM 928 C CA . LEU A 1 115 ? 15.700 -1.698 -11.849 1.00 81.69 115 LEU A CA 1
ATOM 929 C C . LEU A 1 115 ? 16.343 -0.489 -12.547 1.00 81.69 115 LEU A C 1
ATOM 931 O O . LEU A 1 115 ? 15.660 0.503 -12.776 1.00 81.69 115 LEU A O 1
ATOM 935 N N . GLN A 1 116 ? 17.626 -0.560 -12.914 1.00 85.12 116 GLN A N 1
ATOM 936 C CA . GLN A 1 116 ? 18.298 0.524 -13.645 1.00 85.12 116 GLN A CA 1
ATOM 937 C C . GLN A 1 116 ? 17.793 0.653 -15.088 1.00 85.12 116 GLN A C 1
ATOM 939 O O . GLN A 1 116 ? 17.937 1.711 -15.697 1.00 85.12 116 GLN A O 1
ATOM 944 N N . ASN A 1 117 ? 17.178 -0.400 -15.640 1.00 87.06 117 ASN A N 1
ATOM 945 C CA . ASN A 1 117 ? 16.572 -0.335 -16.961 1.00 87.06 117 ASN A CA 1
ATOM 946 C C . ASN A 1 117 ? 15.202 0.357 -16.871 1.00 87.06 117 ASN A C 1
ATOM 948 O O . ASN A 1 117 ? 14.284 -0.195 -16.253 1.00 87.06 117 ASN A O 1
ATOM 952 N N . PRO A 1 118 ? 15.000 1.507 -17.543 1.00 84.06 118 PRO A N 1
ATOM 953 C CA . PRO A 1 118 ? 13.759 2.276 -17.429 1.00 84.06 118 PRO A CA 1
ATOM 954 C C . PRO A 1 118 ? 12.529 1.484 -17.898 1.00 84.06 118 PRO A C 1
ATOM 956 O O . PRO A 1 118 ? 11.444 1.622 -17.338 1.00 84.06 118 PRO A O 1
ATOM 959 N N . GLY A 1 119 ? 12.699 0.588 -18.878 1.00 85.81 119 GLY A N 1
ATOM 960 C CA . GLY A 1 119 ? 11.621 -0.279 -19.359 1.00 85.81 119 GLY A CA 1
ATOM 961 C C . GLY A 1 119 ? 11.161 -1.327 -18.340 1.00 85.81 119 GLY A C 1
ATOM 962 O O . GLY A 1 119 ?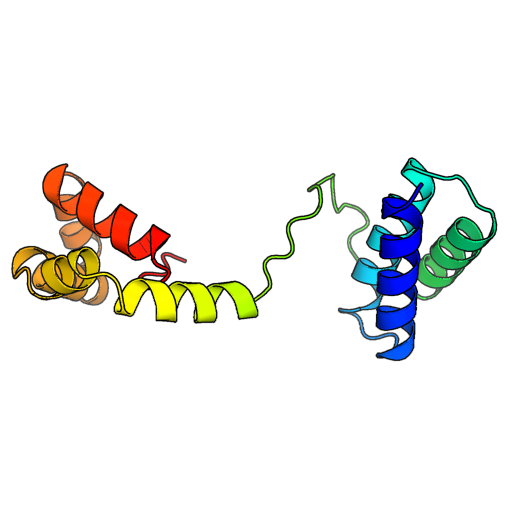 9.988 -1.685 -18.329 1.00 85.81 119 GLY A O 1
ATOM 963 N N . THR A 1 120 ? 12.049 -1.814 -17.474 1.00 85.50 120 THR A N 1
ATOM 964 C CA . THR A 1 120 ? 11.707 -2.797 -16.434 1.00 85.50 120 THR A CA 1
ATOM 965 C C . THR A 1 120 ? 11.169 -2.104 -15.191 1.00 85.50 120 THR A C 1
ATOM 967 O O . THR A 1 120 ? 10.185 -2.560 -14.612 1.00 85.50 120 THR A O 1
ATOM 970 N N . MET A 1 121 ? 11.749 -0.956 -14.835 1.00 86.25 121 MET A N 1
ATOM 971 C CA . MET A 1 121 ? 11.259 -0.100 -13.759 1.00 86.25 121 MET A CA 1
ATOM 972 C C . MET A 1 121 ? 9.787 0.273 -13.964 1.00 86.25 121 MET A C 1
ATOM 974 O O . MET A 1 121 ? 8.977 0.023 -13.076 1.00 86.25 121 MET A O 1
ATOM 978 N N . ALA A 1 122 ? 9.414 0.738 -15.161 1.00 87.81 122 ALA A N 1
ATOM 979 C CA . ALA A 1 122 ? 8.025 1.081 -15.475 1.00 87.81 122 ALA A CA 1
ATOM 980 C C . ALA A 1 122 ? 7.055 -0.102 -15.280 1.00 87.81 122 ALA A C 1
ATOM 982 O O . ALA A 1 122 ? 5.911 0.077 -14.866 1.00 87.81 122 ALA A O 1
ATOM 983 N N . LYS A 1 123 ? 7.500 -1.335 -15.551 1.00 87.12 123 LYS A N 1
ATOM 984 C CA . LYS A 1 123 ? 6.690 -2.546 -15.350 1.00 87.12 123 LYS A CA 1
ATOM 985 C C . LYS A 1 123 ? 6.539 -2.890 -13.866 1.00 87.12 123 LYS A C 1
ATOM 987 O O . LYS A 1 123 ? 5.458 -3.277 -13.432 1.00 87.12 123 LYS A O 1
ATOM 992 N N . ILE A 1 124 ? 7.603 -2.721 -13.085 1.00 85.56 124 ILE A N 1
ATOM 993 C CA . ILE A 1 124 ? 7.596 -2.940 -11.632 1.00 85.56 124 ILE A CA 1
ATOM 994 C C . ILE A 1 124 ? 6.697 -1.915 -10.944 1.00 85.56 124 ILE A C 1
ATOM 996 O O . ILE A 1 124 ? 5.881 -2.281 -10.103 1.00 85.56 124 ILE A O 1
ATOM 1000 N N . GLU A 1 125 ? 6.780 -0.648 -11.340 1.00 85.62 125 GLU A N 1
ATOM 1001 C CA . GLU A 1 125 ? 5.902 0.409 -10.837 1.00 85.62 125 GLU A CA 1
ATOM 1002 C C . GLU A 1 125 ? 4.427 0.077 -11.072 1.00 85.62 125 GLU A C 1
ATOM 1004 O O . GLU A 1 125 ? 3.612 0.226 -10.162 1.00 85.62 125 GLU A O 1
ATOM 1009 N N . LYS A 1 126 ? 4.088 -0.451 -12.254 1.00 85.88 126 LYS A N 1
ATOM 1010 C CA . LYS A 1 126 ? 2.730 -0.920 -12.561 1.00 85.88 126 LYS A CA 1
ATOM 1011 C C . LYS A 1 126 ? 2.307 -2.085 -11.670 1.00 85.88 126 LYS A C 1
ATOM 1013 O O . LYS A 1 126 ? 1.196 -2.061 -11.152 1.00 85.88 126 LYS A O 1
ATOM 1018 N N . LEU A 1 127 ? 3.186 -3.054 -11.412 1.00 85.19 127 LEU A N 1
ATOM 1019 C CA . LEU A 1 127 ? 2.903 -4.165 -10.491 1.00 85.19 127 LEU A CA 1
ATOM 1020 C C . LEU A 1 127 ? 2.701 -3.707 -9.039 1.00 85.19 127 LEU A C 1
ATOM 1022 O O . LEU A 1 127 ? 1.849 -4.254 -8.335 1.00 85.19 127 LEU A O 1
ATOM 1026 N N . ILE A 1 128 ? 3.452 -2.698 -8.592 1.00 84.00 128 ILE A N 1
ATOM 1027 C CA . ILE A 1 128 ? 3.299 -2.093 -7.261 1.00 84.00 128 ILE A CA 1
ATOM 1028 C C . ILE A 1 128 ? 1.987 -1.304 -7.185 1.00 84.00 128 ILE A C 1
ATOM 1030 O O . ILE A 1 128 ? 1.243 -1.427 -6.212 1.00 84.00 128 ILE A O 1
ATOM 1034 N N . ALA A 1 129 ? 1.667 -0.518 -8.217 1.00 81.69 129 ALA A N 1
ATOM 1035 C CA . ALA A 1 129 ? 0.417 0.237 -8.302 1.00 81.69 129 ALA A CA 1
ATOM 1036 C C . ALA A 1 129 ? -0.812 -0.686 -8.335 1.00 81.69 129 ALA A C 1
ATOM 1038 O O . ALA A 1 129 ? -1.823 -0.397 -7.693 1.00 81.69 129 ALA A O 1
ATOM 1039 N N . ALA A 1 130 ? -0.686 -1.822 -9.021 1.00 82.00 130 ALA A N 1
ATOM 1040 C CA . ALA A 1 130 ? -1.664 -2.899 -9.080 1.00 82.00 130 ALA A CA 1
ATOM 1041 C C . ALA A 1 130 ? -1.773 -3.704 -7.770 1.00 82.00 130 ALA A C 1
ATOM 1043 O O . ALA A 1 130 ? -2.653 -4.548 -7.648 1.00 82.00 130 ALA A O 1
ATOM 1044 N N . GLY A 1 131 ? -0.894 -3.476 -6.788 1.00 76.94 131 GLY A N 1
ATOM 1045 C CA . GLY A 1 131 ? -0.897 -4.215 -5.521 1.00 76.94 131 GLY A CA 1
ATOM 1046 C C . GLY A 1 131 ? -0.481 -5.683 -5.651 1.00 76.94 131 GLY A C 1
ATOM 1047 O O . GLY A 1 131 ? -0.695 -6.456 -4.725 1.00 76.94 131 GLY A O 1
ATOM 1048 N N . VAL A 1 132 ? 0.107 -6.080 -6.785 1.00 80.19 132 VAL A N 1
ATOM 1049 C CA . VAL A 1 132 ? 0.592 -7.450 -7.019 1.00 80.19 132 VAL A CA 1
ATOM 1050 C C . VAL A 1 132 ? 1.980 -7.642 -6.403 1.00 80.19 132 VAL A C 1
ATOM 1052 O O . VAL A 1 132 ? 2.273 -8.702 -5.856 1.00 80.19 132 VAL A O 1
ATOM 1055 N N . LEU A 1 133 ? 2.828 -6.607 -6.451 1.00 75.56 133 LEU A N 1
ATOM 1056 C CA . LEU A 1 133 ? 4.161 -6.620 -5.849 1.00 75.56 133 LEU A CA 1
ATOM 1057 C C . LEU A 1 133 ? 4.194 -5.722 -4.602 1.00 75.56 133 LEU A C 1
ATOM 1059 O O . LEU A 1 133 ? 4.091 -4.500 -4.703 1.00 75.56 133 LEU A O 1
ATOM 1063 N N . GLN A 1 134 ? 4.386 -6.319 -3.424 1.00 63.94 134 GLN A N 1
ATOM 1064 C CA . GLN A 1 134 ? 4.629 -5.585 -2.180 1.00 63.94 134 GLN A CA 1
ATOM 1065 C C . GLN A 1 134 ? 6.130 -5.537 -1.876 1.00 63.94 134 GLN A C 1
ATOM 1067 O O . GLN A 1 134 ? 6.692 -6.484 -1.328 1.00 63.94 134 GLN A O 1
ATOM 1072 N N . THR A 1 135 ? 6.783 -4.420 -2.191 1.00 60.12 135 THR A N 1
ATOM 1073 C CA . THR A 1 135 ? 8.134 -4.138 -1.686 1.00 60.12 135 THR A CA 1
ATOM 1074 C C . THR A 1 135 ? 8.009 -3.698 -0.223 1.00 60.12 135 THR A C 1
ATOM 1076 O O . THR A 1 135 ? 7.353 -2.687 0.051 1.00 60.12 135 THR A O 1
ATOM 1079 N N . LYS A 1 136 ? 8.549 -4.483 0.714 1.00 52.62 136 LYS A N 1
ATOM 1080 C CA . LYS A 1 136 ? 8.492 -4.189 2.156 1.00 52.62 136 LYS A CA 1
ATOM 1081 C C . LYS A 1 136 ? 9.549 -3.179 2.579 1.00 52.62 136 LYS A C 1
ATOM 1083 O O . LYS A 1 136 ? 10.642 -3.206 1.979 1.00 52.62 136 LYS A O 1
#

InterPro domains:
  IPR006636 Heat shock chaperonin-binding [SM00727] (85-124)
  IPR041243 STI1/HOP, DP domain [PF17830] (75-128)

Radius of gyration: 21.98 Å; chains: 1; bounding box: 43×37×52 Å